Protein AF-A0A744J1E8-F1 (afdb_monomer)

Radius of gyration: 10.16 Å; Cα contacts (8 Å, |Δi|>4): 46; chains: 1; bounding box: 28×10×26 Å

Sequence (42 aa):
MGGGSTGVAALQSGRKFIGIEMSEHYFDVACRRLEKATYTPF

Mean predicted aligned error: 3.08 Å

Nearest PDB structures (foldseek):
  8qpk-assembly1_A  TM=5.351E-01  e=8.080E+00  Homo sapiens
  8r0a-assembly1_A  TM=5.351E-01  e=8.080E+00  Homo sapiens

InterPro domains:
  IPR002941 DNA methylase N-4/N-6 [PF01555] (1-30)
  IPR029063 S-adenosyl-L-methionine-dependent methyltransferase superfamily [G3DSA:3.40.50.150] (1-41)
  IPR029063 S-adenosyl-L-methionine-dependent methyltransferase superfamily [SSF53335] (1-36)

Organism: Salmonella enterica (NCBI:txid28901)

Foldseek 3Di:
DAQQPVLLVQQLVVHDDDDDDDDPVSVVNNVVSNVVSHDDDD

Solvent-accessible surface area (backbone atoms only — not comparable to full-atom values): 2492 Å² total; per-residue (Å²): 73,58,71,25,62,71,44,28,54,29,23,62,68,74,38,86,71,86,81,66,60,86,49,67,72,37,40,54,52,14,52,62,45,44,71,70,28,66,63,73,85,132

Structure (mmCIF, N/CA/C/O backbone):
data_AF-A0A744J1E8-F1
#
_entry.id   AF-A0A744J1E8-F1
#
loop_
_atom_site.group_PDB
_atom_site.id
_atom_site.type_symbol
_atom_site.label_atom_id
_atom_site.label_alt_id
_atom_site.label_comp_id
_atom_site.label_asym_id
_atom_site.label_entity_id
_atom_site.label_seq_id
_atom_site.pdbx_PDB_ins_code
_atom_site.Cartn_x
_atom_site.Cartn_y
_atom_site.Cartn_z
_atom_site.occupancy
_atom_site.B_iso_or_equiv
_atom_site.auth_seq_id
_atom_site.auth_comp_id
_atom_site.auth_asym_id
_atom_site.auth_atom_id
_atom_site.pdbx_PDB_model_num
ATOM 1 N N . MET A 1 1 ? 3.867 0.294 -6.122 1.00 89.94 1 MET A N 1
ATOM 2 C CA . MET A 1 1 ? 2.654 -0.171 -5.418 1.00 89.94 1 MET A CA 1
ATOM 3 C C . MET A 1 1 ? 1.971 -1.338 -6.133 1.00 89.94 1 MET A C 1
ATOM 5 O O . MET A 1 1 ? 1.097 -1.961 -5.532 1.00 89.94 1 MET A O 1
ATOM 9 N N . GLY A 1 2 ? 2.356 -1.659 -7.376 1.00 95.88 2 GLY A N 1
ATOM 10 C CA . GLY A 1 2 ? 1.738 -2.696 -8.197 1.00 95.88 2 GLY A CA 1
ATOM 11 C C . GLY A 1 2 ? 0.244 -2.440 -8.347 1.00 95.88 2 GLY A C 1
ATOM 12 O O . GLY A 1 2 ? -0.187 -1.301 -8.460 1.00 95.88 2 GLY A O 1
ATOM 13 N N . GLY A 1 3 ? -0.566 -3.489 -8.228 1.00 97.12 3 GLY A N 1
ATOM 14 C CA . GLY A 1 3 ? -2.026 -3.362 -8.194 1.00 97.12 3 GLY A CA 1
ATOM 15 C C . GLY A 1 3 ? -2.615 -2.820 -6.881 1.00 97.12 3 GLY A C 1
ATOM 16 O O . GLY A 1 3 ? -3.823 -2.921 -6.693 1.00 97.12 3 GLY A O 1
ATOM 17 N N . GLY A 1 4 ? -1.815 -2.320 -5.933 1.00 97.19 4 GLY A N 1
ATOM 18 C CA . GLY A 1 4 ? -2.313 -1.680 -4.707 1.00 97.19 4 GLY A CA 1
ATOM 19 C C . GLY A 1 4 ? -2.900 -2.618 -3.640 1.00 97.19 4 GLY A C 1
ATOM 20 O O . GLY A 1 4 ? -3.578 -2.143 -2.733 1.00 97.19 4 GLY A O 1
ATOM 21 N N . SER A 1 5 ? -2.655 -3.933 -3.702 1.00 97.62 5 SER A N 1
ATOM 22 C CA . SER A 1 5 ? -3.237 -4.926 -2.773 1.00 97.62 5 SER A CA 1
ATOM 23 C C . SER A 1 5 ? -2.930 -4.647 -1.297 1.00 97.62 5 SER A C 1
ATOM 25 O O . SER A 1 5 ? -3.832 -4.718 -0.465 1.00 97.62 5 SER A O 1
ATOM 27 N N . THR A 1 6 ? -1.692 -4.264 -0.973 1.00 97.62 6 THR A N 1
ATOM 28 C CA . THR A 1 6 ? -1.297 -3.886 0.393 1.00 97.62 6 THR A CA 1
ATOM 29 C C . THR A 1 6 ? -2.089 -2.684 0.901 1.00 97.62 6 THR A C 1
ATOM 31 O O . THR A 1 6 ? -2.514 -2.671 2.053 1.00 97.62 6 THR A O 1
ATOM 34 N N . GLY A 1 7 ? -2.324 -1.688 0.042 1.00 97.19 7 GLY A N 1
ATOM 35 C CA . GLY A 1 7 ? -3.094 -0.507 0.416 1.00 97.19 7 GLY A CA 1
ATOM 36 C C . GLY A 1 7 ? -4.578 -0.802 0.588 1.00 97.19 7 GLY A C 1
ATOM 37 O O . GLY A 1 7 ? -5.176 -0.314 1.538 1.00 97.19 7 GLY A O 1
ATOM 38 N N . VAL A 1 8 ? -5.147 -1.675 -0.249 1.00 97.00 8 VAL A N 1
ATOM 39 C CA . VAL A 1 8 ? -6.521 -2.170 -0.074 1.00 97.00 8 VAL A CA 1
ATOM 40 C C . VAL A 1 8 ? -6.675 -2.850 1.288 1.00 97.00 8 VAL A C 1
ATOM 42 O O . VAL A 1 8 ? -7.570 -2.490 2.046 1.00 97.00 8 VAL A O 1
ATOM 45 N N . ALA A 1 9 ? -5.773 -3.773 1.635 1.00 96.56 9 ALA A N 1
ATOM 46 C CA . ALA A 1 9 ? -5.817 -4.462 2.924 1.00 96.56 9 ALA A CA 1
ATOM 47 C C . ALA A 1 9 ? -5.641 -3.495 4.108 1.00 96.56 9 ALA A C 1
ATOM 49 O O . ALA A 1 9 ? -6.330 -3.624 5.120 1.00 96.56 9 ALA A O 1
ATOM 50 N N . ALA A 1 10 ? -4.747 -2.508 3.985 1.00 96.56 10 ALA A N 1
ATOM 51 C CA . ALA A 1 10 ? -4.547 -1.485 5.006 1.00 96.56 10 ALA A CA 1
ATOM 52 C C . ALA A 1 10 ? -5.818 -0.651 5.227 1.00 96.56 10 ALA A C 1
ATOM 54 O O . ALA A 1 10 ? -6.274 -0.557 6.368 1.00 96.56 10 ALA A O 1
ATOM 55 N N . LEU A 1 11 ? -6.418 -0.122 4.154 1.00 95.44 11 LEU A N 1
ATOM 56 C CA . LEU A 1 11 ? -7.651 0.663 4.231 1.00 95.44 11 LEU A CA 1
ATOM 57 C C . LEU A 1 11 ? -8.790 -0.158 4.838 1.00 95.44 11 LEU A C 1
ATOM 59 O O . LEU A 1 11 ? -9.371 0.282 5.822 1.00 95.44 11 LEU A O 1
ATOM 63 N N . GLN A 1 12 ? -9.028 -1.383 4.355 1.00 94.75 12 GLN A N 1
ATOM 64 C CA . GLN A 1 12 ? -10.053 -2.295 4.892 1.00 94.75 12 GLN A CA 1
ATOM 65 C C . GLN A 1 12 ? -9.840 -2.659 6.368 1.00 94.75 12 GLN A C 1
ATOM 67 O O . GLN A 1 12 ? -10.795 -2.973 7.070 1.00 94.75 12 GLN A 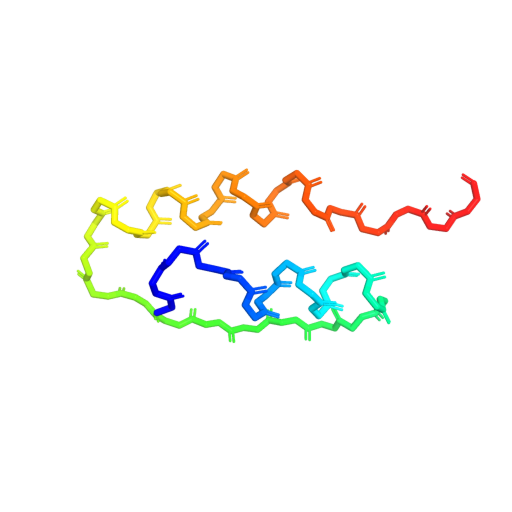O 1
ATOM 72 N N . SER A 1 13 ? -8.599 -2.591 6.851 1.00 94.25 13 SER A N 1
ATOM 73 C CA . SER A 1 13 ? -8.253 -2.813 8.259 1.00 94.25 13 SER A CA 1
ATOM 74 C C . SER A 1 13 ? -8.325 -1.534 9.108 1.00 94.25 13 SER A C 1
ATOM 76 O O . SER A 1 13 ? -7.801 -1.516 10.222 1.00 94.25 13 SER A O 1
ATOM 78 N N . GLY A 1 14 ? -8.887 -0.443 8.578 1.00 93.69 14 GLY A N 1
ATOM 79 C CA . GLY A 1 14 ? -8.982 0.851 9.257 1.00 93.69 14 GLY A CA 1
ATOM 80 C C . GLY A 1 14 ? -7.642 1.580 9.408 1.00 93.69 14 GLY A C 1
ATOM 81 O O . GLY A 1 14 ? -7.489 2.419 10.296 1.00 93.69 14 GLY A O 1
ATOM 82 N N . ARG A 1 15 ? -6.638 1.254 8.585 1.00 94.75 15 ARG A N 1
ATOM 83 C CA . ARG A 1 15 ? -5.290 1.839 8.653 1.00 94.75 15 ARG A CA 1
ATOM 84 C C . ARG A 1 15 ? -5.076 2.830 7.518 1.00 94.75 15 ARG A C 1
ATOM 86 O O . ARG A 1 15 ? -5.588 2.668 6.414 1.00 94.75 15 ARG A O 1
ATOM 93 N N . LYS A 1 16 ? -4.246 3.839 7.777 1.00 95.31 16 LYS A N 1
ATOM 94 C CA . LYS A 1 16 ? -3.758 4.752 6.737 1.00 95.31 16 LYS A CA 1
ATOM 95 C C . LYS A 1 16 ? -2.734 4.034 5.853 1.00 95.31 16 LYS A C 1
ATOM 97 O O . LYS A 1 16 ? -1.994 3.177 6.333 1.00 95.31 16 LYS A O 1
ATOM 102 N N . PHE A 1 17 ? -2.668 4.417 4.582 1.00 95.56 17 PHE A N 1
ATOM 103 C CA . PHE A 1 17 ? -1.732 3.859 3.610 1.00 95.56 17 PHE A CA 1
ATOM 104 C C . PHE A 1 17 ? -1.129 4.959 2.732 1.00 95.56 17 PHE A C 1
ATOM 106 O O . PHE A 1 17 ? -1.832 5.883 2.330 1.00 95.56 17 PHE A O 1
ATOM 113 N N . ILE A 1 18 ? 0.161 4.830 2.417 1.00 96.44 18 ILE A N 1
ATOM 114 C CA . ILE A 1 18 ? 0.866 5.611 1.397 1.00 96.44 18 ILE A CA 1
ATOM 115 C C . ILE A 1 18 ? 1.704 4.653 0.549 1.00 96.44 18 ILE A C 1
ATOM 117 O O . ILE A 1 18 ? 2.289 3.701 1.068 1.00 96.44 18 ILE A O 1
ATOM 121 N N . GLY A 1 19 ? 1.759 4.891 -0.757 1.00 95.44 19 GLY A N 1
ATOM 122 C CA . GLY A 1 19 ? 2.550 4.091 -1.681 1.00 95.44 19 GLY A CA 1
ATOM 123 C C . GLY A 1 19 ? 2.987 4.911 -2.886 1.00 95.44 19 GLY A C 1
ATOM 124 O O . GLY A 1 19 ? 2.332 5.884 -3.246 1.00 95.44 19 GLY A O 1
ATOM 125 N N . ILE A 1 20 ? 4.094 4.495 -3.496 1.00 97.25 20 ILE A N 1
ATOM 126 C CA . ILE A 1 20 ? 4.603 5.044 -4.755 1.00 97.25 20 ILE A CA 1
ATOM 127 C C . ILE A 1 20 ? 4.547 3.971 -5.837 1.00 97.25 20 ILE A C 1
ATOM 129 O O . ILE A 1 20 ? 4.709 2.782 -5.544 1.00 97.25 20 ILE A O 1
ATOM 133 N N . GLU A 1 21 ? 4.325 4.375 -7.078 1.00 98.12 21 GLU A N 1
ATOM 134 C CA . GLU A 1 21 ? 4.337 3.513 -8.257 1.00 98.12 21 GLU A CA 1
ATOM 135 C C . GLU A 1 21 ? 4.911 4.279 -9.439 1.00 98.12 21 GLU A C 1
ATOM 137 O O . GLU A 1 21 ? 4.643 5.465 -9.586 1.00 98.12 21 GLU 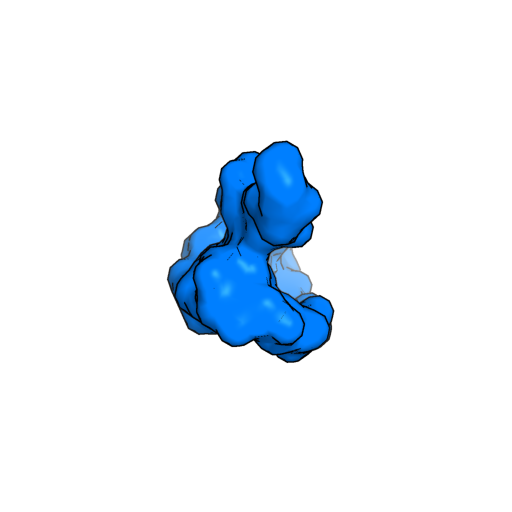A O 1
ATOM 142 N N . MET A 1 22 ? 5.732 3.599 -10.236 1.00 98.06 22 MET A N 1
ATOM 143 C CA . MET A 1 22 ? 6.452 4.200 -11.356 1.00 98.06 22 MET A CA 1
ATOM 144 C C . MET A 1 22 ? 5.705 4.001 -12.675 1.00 98.06 22 MET A C 1
ATOM 146 O O . MET A 1 22 ? 5.787 4.833 -13.571 1.00 98.06 22 MET A O 1
ATOM 150 N N . SER A 1 23 ? 4.988 2.887 -12.818 1.00 98.25 23 SER A N 1
ATOM 151 C CA . SER A 1 23 ? 4.185 2.627 -14.007 1.00 98.25 23 SER A CA 1
ATOM 152 C C . SER A 1 23 ? 2.871 3.396 -13.937 1.00 98.25 23 SER A C 1
ATOM 154 O O . SER A 1 23 ? 2.044 3.120 -13.072 1.00 98.25 23 SER A O 1
ATOM 156 N N . GLU A 1 24 ? 2.644 4.295 -14.894 1.00 98.12 24 GLU A N 1
ATOM 157 C CA . GLU A 1 24 ? 1.391 5.053 -15.033 1.00 98.12 24 GLU A CA 1
ATOM 158 C C . GLU A 1 24 ? 0.163 4.130 -15.084 1.00 98.12 24 GLU A C 1
ATOM 160 O O . GLU A 1 24 ? -0.802 4.316 -14.346 1.00 98.12 24 GLU A O 1
ATOM 165 N N . HIS A 1 25 ? 0.246 3.042 -15.857 1.00 97.31 25 HIS A N 1
ATOM 166 C CA . HIS A 1 25 ? -0.820 2.044 -15.925 1.00 97.31 25 HIS A CA 1
ATOM 167 C C . HIS A 1 25 ? -1.146 1.434 -14.553 1.00 97.31 25 HIS A C 1
ATOM 169 O O . HIS A 1 25 ? -2.314 1.343 -14.169 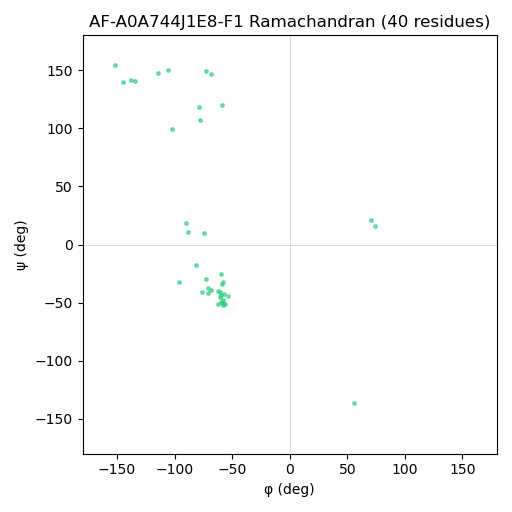1.00 97.31 25 HIS A O 1
ATOM 175 N N . TYR A 1 26 ? -0.129 1.008 -13.797 1.00 98.06 26 TYR A N 1
ATOM 176 C CA . TYR A 1 26 ? -0.363 0.425 -12.475 1.00 98.06 26 TYR A CA 1
ATOM 177 C C . TYR A 1 26 ? -0.761 1.465 -11.434 1.00 98.06 26 TYR A C 1
ATOM 179 O O . TYR A 1 26 ? -1.529 1.130 -10.533 1.00 98.06 26 TYR A O 1
ATOM 187 N N . PHE A 1 27 ? -0.299 2.708 -11.569 1.00 98.12 27 PHE A N 1
ATOM 188 C CA . 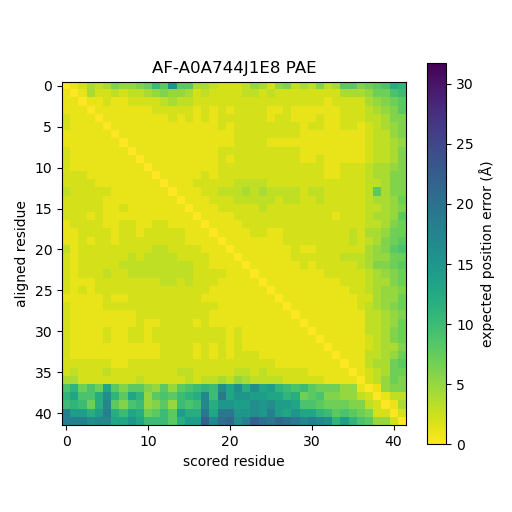PHE A 1 27 ? -0.734 3.820 -10.735 1.00 98.12 27 PHE A CA 1
ATOM 189 C C . PHE A 1 27 ? -2.250 4.009 -10.853 1.00 98.12 27 PHE A C 1
ATOM 191 O 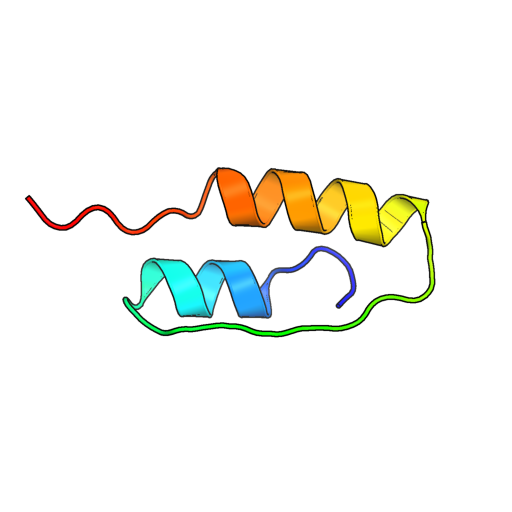O . PHE A 1 27 ? -2.952 3.931 -9.846 1.00 98.12 27 PHE A O 1
ATOM 198 N N . ASP A 1 28 ? -2.775 4.105 -12.076 1.00 97.75 28 ASP A N 1
ATOM 199 C CA . ASP A 1 28 ? -4.214 4.238 -12.3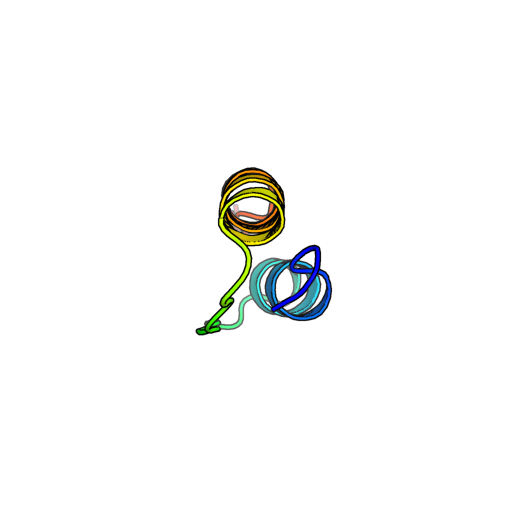27 1.00 97.75 28 ASP A CA 1
ATOM 200 C C . ASP A 1 28 ? -5.017 3.045 -11.798 1.00 97.75 28 ASP A C 1
ATOM 202 O O . ASP A 1 28 ? -6.053 3.208 -11.143 1.00 97.75 28 ASP A O 1
ATOM 206 N N . VAL A 1 29 ? -4.540 1.821 -12.059 1.00 97.56 29 VAL A N 1
ATOM 207 C CA . VAL A 1 29 ? -5.180 0.593 -11.562 1.00 97.56 29 VAL A CA 1
ATOM 208 C C . VAL A 1 29 ? -5.222 0.583 -10.034 1.00 97.56 29 VAL A C 1
ATOM 210 O O . VAL A 1 29 ? -6.246 0.223 -9.447 1.00 97.56 29 VAL A O 1
ATOM 213 N N . ALA A 1 30 ? -4.131 0.972 -9.378 1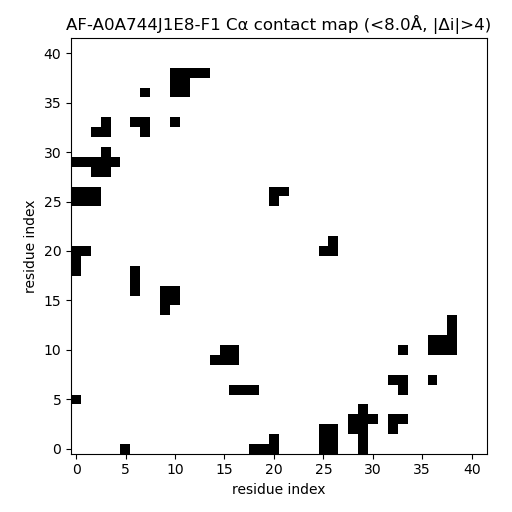.00 97.38 30 ALA A N 1
ATOM 214 C CA . ALA A 1 30 ? -4.049 0.989 -7.930 1.00 97.38 30 ALA A CA 1
ATOM 215 C C . ALA A 1 30 ? -4.916 2.098 -7.314 1.00 97.38 30 ALA A C 1
ATOM 217 O O . ALA A 1 30 ? -5.634 1.809 -6.358 1.00 97.38 30 ALA A O 1
ATOM 218 N N . CYS A 1 31 ? -4.941 3.311 -7.880 1.00 95.81 31 CYS A N 1
ATOM 219 C CA . CYS A 1 31 ? -5.815 4.406 -7.439 1.00 95.81 31 CYS A CA 1
ATOM 220 C C . CYS A 1 31 ? -7.292 3.990 -7.459 1.00 95.81 31 CYS A C 1
ATOM 222 O O . CYS A 1 31 ? -7.950 4.025 -6.418 1.00 95.81 31 CYS A O 1
ATOM 224 N N . ARG A 1 32 ? -7.778 3.438 -8.582 1.00 96.19 32 ARG A N 1
ATOM 225 C CA . ARG A 1 32 ? -9.165 2.938 -8.706 1.00 96.19 32 ARG A CA 1
ATOM 226 C C . ARG A 1 32 ? -9.513 1.860 -7.679 1.00 96.19 32 ARG A C 1
ATOM 228 O O . ARG A 1 32 ? -10.669 1.717 -7.285 1.00 96.19 32 ARG A O 1
ATOM 235 N N . ARG A 1 33 ? -8.540 1.032 -7.284 1.00 96.69 33 ARG A N 1
ATOM 236 C CA . ARG A 1 33 ? -8.739 -0.015 -6.270 1.00 96.69 33 ARG A CA 1
ATOM 237 C C . ARG A 1 33 ? -8.777 0.557 -4.858 1.00 96.69 33 ARG A C 1
ATOM 239 O O . ARG A 1 33 ? -9.597 0.106 -4.066 1.00 96.69 33 ARG A O 1
ATOM 246 N N . LEU A 1 34 ? -7.917 1.525 -4.551 1.00 95.56 34 LEU A N 1
ATOM 247 C CA . LEU A 1 34 ? -7.867 2.181 -3.244 1.00 95.56 34 LEU A CA 1
ATOM 248 C C . LEU A 1 34 ? -9.114 3.037 -2.990 1.00 95.56 34 LEU A C 1
ATOM 250 O O . LEU A 1 34 ? -9.666 2.971 -1.898 1.00 95.56 34 LEU A O 1
ATOM 254 N N . GLU A 1 35 ? -9.616 3.743 -4.006 1.00 93.56 35 GLU A N 1
ATOM 255 C CA . GLU A 1 35 ? -10.876 4.503 -3.943 1.00 93.56 35 GLU A CA 1
ATOM 256 C C . GLU A 1 35 ? -12.087 3.623 -3.608 1.00 93.56 35 GLU A C 1
ATOM 258 O O . GLU A 1 35 ? -12.998 4.055 -2.912 1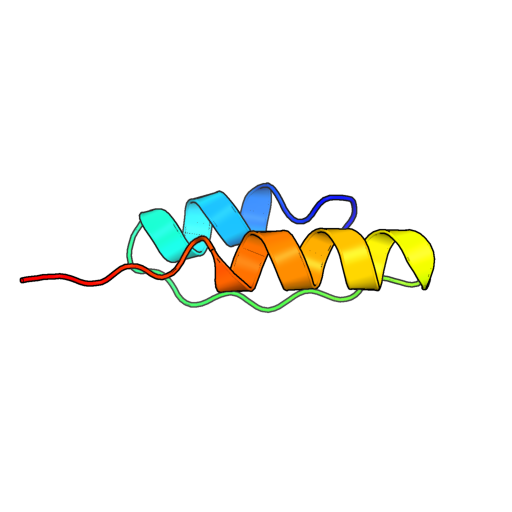.00 93.56 35 GLU A O 1
ATOM 263 N N . LYS A 1 36 ? -12.095 2.367 -4.070 1.00 93.81 36 LYS A N 1
ATOM 264 C CA . LYS A 1 36 ? -13.153 1.393 -3.751 1.00 93.81 36 LYS A CA 1
ATOM 265 C C . LYS A 1 36 ? -12.970 0.721 -2.393 1.00 93.81 36 LYS A C 1
ATOM 267 O O . LYS A 1 36 ? -13.905 0.109 -1.889 1.00 93.81 36 LYS A O 1
ATOM 272 N N . ALA A 1 37 ? -11.769 0.779 -1.825 1.00 92.56 37 ALA A N 1
ATOM 273 C CA . ALA A 1 37 ? -11.420 0.118 -0.572 1.00 92.56 37 ALA A CA 1
ATOM 274 C C . ALA A 1 37 ? -11.676 1.003 0.659 1.00 92.56 37 ALA A C 1
ATOM 276 O O . ALA A 1 37 ? -11.114 0.738 1.722 1.00 92.56 37 ALA A O 1
ATOM 277 N N . THR A 1 38 ? -12.503 2.047 0.535 1.00 77.06 38 THR A N 1
ATOM 278 C CA . THR A 1 38 ? -12.836 2.945 1.642 1.00 77.06 38 THR A CA 1
ATOM 279 C C . THR A 1 38 ? -13.459 2.167 2.790 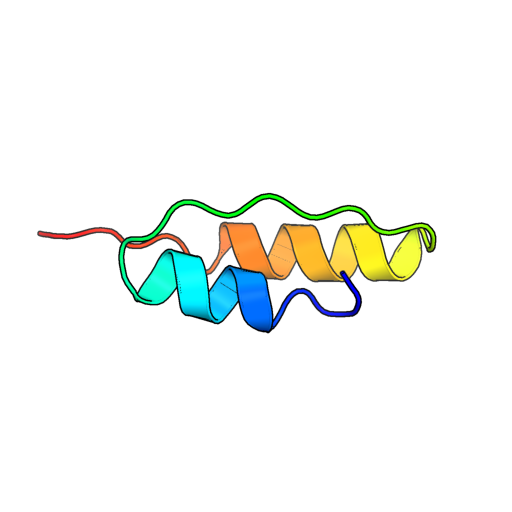1.00 77.06 38 THR A C 1
ATOM 281 O O . THR A 1 38 ? -14.509 1.541 2.646 1.00 77.06 38 THR A O 1
ATOM 284 N N . TYR A 1 39 ? -12.808 2.231 3.946 1.00 70.00 39 TYR A N 1
ATOM 285 C CA . TYR A 1 39 ? -13.379 1.763 5.194 1.00 70.00 39 TYR A CA 1
ATOM 286 C C . TYR A 1 39 ? -14.357 2.812 5.710 1.00 70.00 39 TYR A C 1
ATOM 288 O O . TYR A 1 39 ? -13.947 3.879 6.168 1.00 70.00 39 TYR A O 1
ATOM 296 N N . THR A 1 40 ? -15.647 2.505 5.613 1.00 65.69 40 THR A N 1
ATOM 297 C CA . THR A 1 40 ? -16.708 3.257 6.280 1.00 65.69 40 THR A CA 1
ATOM 298 C C . THR A 1 40 ? -17.134 2.441 7.496 1.00 65.69 40 THR A C 1
ATOM 300 O O . THR A 1 40 ? -17.840 1.447 7.334 1.00 65.69 40 THR A O 1
ATOM 303 N N . PRO A 1 41 ? -16.665 2.770 8.712 1.00 63.12 41 PRO A N 1
ATOM 304 C CA . PRO A 1 41 ? -17.365 2.317 9.899 1.00 63.12 41 PRO A CA 1
ATOM 305 C C . PRO A 1 41 ? -18.707 3.061 9.959 1.00 63.12 41 PRO A C 1
ATOM 307 O O . PRO A 1 41 ? -18.749 4.228 9.566 1.00 63.12 41 PRO A O 1
ATOM 310 N N . PHE A 1 42 ? -19.735 2.387 10.488 1.00 54.88 42 PHE A N 1
ATOM 311 C CA . PHE A 1 42 ? -21.159 2.769 10.574 1.00 54.88 42 PHE A CA 1
ATOM 312 C C . PHE A 1 42 ? -22.016 2.328 9.383 1.00 54.88 42 PHE A C 1
ATOM 314 O O . PHE A 1 42 ? -21.976 2.979 8.317 1.00 54.88 42 PHE A O 1
#

pLDDT: mean 92.6, std 10.19, range [54.88, 98.25]

Secondary structure (DSSP, 8-state):
-TT-HHHHHHHHTT-------S-HHHHHHHHHHHHHT-----